Protein AF-A0A351HIF8-F1 (afdb_monomer)

Secondary structure (DSSP, 8-state):
--SSTTTTPPPP--HHHHHHHHHHHHHHS-TTSPPP-----SEETTEEPPHHHHHHHHHS-EEEEE--HHHHHHHHHHHHGGG-HHHHHHHHHHTHHHH-HHHHHHHHHHHHTT-HHHHHHHHHHHHHHHHHHHHTTS-GGGEEEEE--S--HHHHHHHHHHHHHHTT-

Radius of gyration: 17.81 Å; Cα contacts (8 Å, |Δi|>4): 131; chains: 1; bounding box: 44×32×45 Å

Structure (mmCIF, N/CA/C/O backbone):
data_AF-A0A351HIF8-F1
#
_entry.id   AF-A0A351HIF8-F1
#
loop_
_atom_site.group_PDB
_atom_site.id
_atom_site.type_symbol
_atom_site.label_atom_id
_atom_site.label_alt_id
_atom_site.label_comp_id
_atom_site.label_asym_id
_atom_site.label_entity_id
_atom_site.label_seq_id
_atom_site.pdbx_PDB_ins_code
_atom_site.Cartn_x
_atom_site.Cartn_y
_atom_site.Cartn_z
_atom_site.occupancy
_atom_site.B_iso_or_equiv
_atom_site.auth_seq_id
_atom_site.auth_comp_id
_atom_site.auth_asym_id
_atom_site.auth_atom_id
_atom_site.pdbx_PDB_model_num
ATOM 1 N N . GLY A 1 1 ? 1.553 6.826 2.288 1.00 71.62 1 GLY A N 1
ATOM 2 C CA . GLY A 1 1 ? 1.679 5.982 3.493 1.00 71.62 1 GLY A CA 1
ATOM 3 C C . GLY A 1 1 ? 0.336 5.534 4.059 1.00 71.62 1 GLY A C 1
ATOM 4 O O . GLY A 1 1 ? -0.568 6.352 4.217 1.00 71.62 1 GLY A O 1
ATOM 5 N N . SER A 1 2 ? 0.211 4.240 4.377 1.00 85.62 2 SER A N 1
ATOM 6 C CA . SER A 1 2 ? -0.982 3.638 4.998 1.00 85.62 2 SER A CA 1
ATOM 7 C C . SER A 1 2 ? -1.140 4.035 6.471 1.00 85.62 2 SER A C 1
ATOM 9 O O . SER A 1 2 ? -0.175 4.003 7.231 1.00 85.62 2 SER A O 1
ATOM 11 N N . ALA A 1 3 ? -2.370 4.339 6.902 1.00 90.69 3 ALA A N 1
ATOM 12 C CA . ALA A 1 3 ? -2.676 4.585 8.310 1.00 90.69 3 ALA A CA 1
ATOM 13 C C . ALA A 1 3 ? -2.580 3.324 9.182 1.00 90.69 3 ALA A C 1
ATOM 15 O O . ALA A 1 3 ? -2.398 3.456 10.382 1.00 90.69 3 ALA A O 1
ATOM 16 N N . PHE A 1 4 ? -2.667 2.123 8.608 1.00 93.25 4 PHE A N 1
ATOM 17 C CA . PHE A 1 4 ? -2.545 0.855 9.342 1.00 93.25 4 PHE A CA 1
ATOM 18 C C . PHE A 1 4 ? -1.140 0.245 9.234 1.0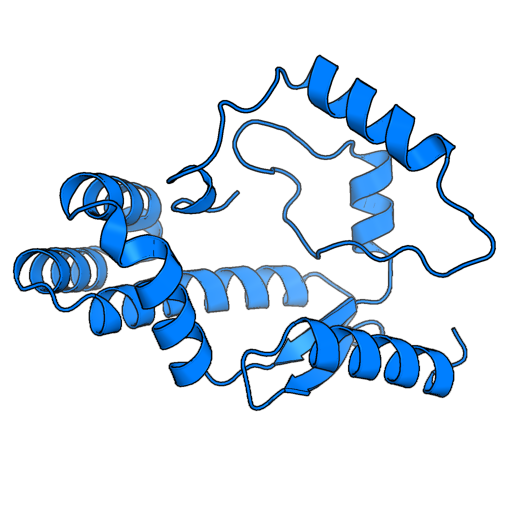0 93.25 4 PHE A C 1
ATOM 20 O O . PHE A 1 4 ? -0.766 -0.580 10.058 1.00 93.25 4 PHE A O 1
ATOM 27 N N . GLY A 1 5 ? -0.329 0.690 8.268 1.00 89.19 5 GLY A N 1
ATOM 28 C CA . GLY A 1 5 ? 0.910 0.010 7.866 1.00 89.19 5 GLY A CA 1
ATOM 29 C C . GLY A 1 5 ? 2.043 -0.017 8.897 1.00 89.19 5 GLY A C 1
ATOM 30 O O . GLY A 1 5 ? 3.022 -0.711 8.678 1.00 89.19 5 GLY A O 1
ATOM 31 N N . ALA A 1 6 ? 1.940 0.723 10.004 1.00 91.06 6 ALA A N 1
ATOM 32 C CA . ALA A 1 6 ? 2.923 0.667 11.092 1.00 91.06 6 ALA A CA 1
ATOM 33 C C . ALA A 1 6 ? 2.561 -0.354 12.185 1.00 91.06 6 ALA A C 1
ATOM 35 O O . ALA A 1 6 ? 3.371 -0.622 13.068 1.00 91.06 6 ALA A O 1
ATOM 36 N N . ILE A 1 7 ? 1.335 -0.885 12.176 1.00 92.56 7 ILE A N 1
ATOM 37 C CA . ILE A 1 7 ? 0.889 -1.842 13.187 1.00 92.56 7 ILE A CA 1
ATOM 38 C C . ILE A 1 7 ? 1.668 -3.148 13.004 1.00 92.56 7 ILE A C 1
ATOM 40 O O . ILE A 1 7 ? 1.727 -3.687 11.902 1.00 92.56 7 ILE A O 1
ATOM 44 N N . GLY A 1 8 ? 2.268 -3.642 14.089 1.00 90.31 8 GLY A N 1
ATOM 45 C CA . GLY A 1 8 ? 3.031 -4.892 14.080 1.00 90.31 8 GLY A CA 1
ATOM 46 C C . GLY A 1 8 ? 4.380 -4.823 13.366 1.00 90.31 8 GLY A C 1
ATOM 47 O O . GLY A 1 8 ? 5.011 -5.859 13.198 1.00 90.31 8 GLY A O 1
ATOM 48 N N . GLN A 1 9 ? 4.814 -3.633 12.947 1.00 91.44 9 GLN A N 1
ATOM 49 C CA . GLN A 1 9 ? 6.091 -3.433 12.269 1.00 91.44 9 GLN A CA 1
ATOM 50 C C . GLN A 1 9 ? 7.150 -2.893 13.227 1.00 91.44 9 GLN A C 1
ATOM 52 O O . GLN A 1 9 ? 6.848 -2.167 14.178 1.00 91.44 9 GLN A O 1
ATOM 57 N N . GLU A 1 10 ? 8.407 -3.203 12.925 1.00 92.88 10 GLU A N 1
ATOM 58 C CA . GLU A 1 10 ? 9.552 -2.605 13.604 1.00 92.88 10 GLU A CA 1
ATOM 59 C C . GLU A 1 10 ? 9.636 -1.089 13.345 1.00 92.88 10 GLU A C 1
ATOM 61 O O . GLU A 1 10 ? 9.138 -0.586 12.326 1.00 92.88 10 GLU A O 1
ATOM 66 N N . PRO A 1 11 ? 10.290 -0.322 14.238 1.00 91.81 11 PRO A N 1
ATOM 67 C CA . PRO A 1 11 ? 10.513 1.097 14.021 1.00 91.81 11 PRO A CA 1
ATOM 68 C C . PRO A 1 11 ? 11.219 1.355 12.689 1.00 91.81 11 PRO A C 1
ATOM 70 O O . PRO A 1 11 ? 12.303 0.840 12.420 1.00 91.81 11 PRO A O 1
ATOM 73 N N . GLN A 1 12 ? 10.627 2.220 11.865 1.00 92.94 12 GLN A N 1
ATOM 74 C CA . GLN A 1 12 ? 11.258 2.625 10.614 1.00 92.94 12 GLN A CA 1
ATOM 75 C C . GLN A 1 12 ? 12.603 3.332 10.888 1.00 92.94 12 GLN A C 1
ATOM 77 O O . GLN A 1 12 ? 12.687 4.129 11.837 1.00 92.94 12 GLN A O 1
ATOM 82 N N . PRO A 1 13 ? 13.631 3.119 10.045 1.00 94.94 13 PRO A N 1
ATOM 83 C CA . PRO A 1 13 ? 14.905 3.834 10.142 1.00 94.94 13 PRO A CA 1
ATOM 84 C C . PRO A 1 13 ? 14.724 5.343 9.904 1.00 94.94 13 PRO A C 1
ATOM 86 O O . PRO A 1 13 ? 13.619 5.806 9.611 1.00 94.94 13 PRO A O 1
ATOM 89 N N . THR A 1 14 ? 15.792 6.135 10.050 1.00 96.50 14 THR A N 1
ATOM 90 C CA . THR A 1 14 ? 15.764 7.535 9.588 1.00 96.50 14 THR A CA 1
ATOM 91 C C . THR A 1 14 ? 15.620 7.582 8.068 1.00 96.50 14 THR A C 1
ATOM 93 O O . THR A 1 14 ? 15.905 6.592 7.390 1.00 96.50 14 THR A O 1
ATOM 96 N N . ASN A 1 15 ? 15.193 8.725 7.529 1.00 95.81 15 ASN A N 1
ATOM 97 C CA . ASN A 1 15 ? 15.034 8.867 6.086 1.00 95.81 15 ASN A CA 1
ATOM 98 C C . ASN A 1 15 ? 16.377 8.680 5.358 1.00 95.81 15 ASN A C 1
ATOM 100 O O . ASN A 1 15 ? 16.440 7.960 4.371 1.00 95.81 15 ASN A O 1
ATOM 104 N N . GLU A 1 16 ? 17.471 9.224 5.899 1.00 96.62 16 GLU A N 1
ATOM 105 C CA . GLU A 1 16 ? 18.813 9.062 5.328 1.00 96.62 16 GLU A CA 1
ATOM 106 C C . GLU A 1 16 ? 19.257 7.596 5.334 1.00 96.62 16 GLU A C 1
ATOM 108 O O . GLU A 1 16 ? 19.799 7.099 4.350 1.00 96.62 16 GLU A O 1
ATOM 113 N N . GLN A 1 17 ? 19.007 6.868 6.428 1.00 97.56 17 GLN A N 1
ATOM 114 C CA . GLN A 1 17 ? 19.368 5.454 6.491 1.00 97.56 17 GLN A CA 1
ATOM 115 C C . GLN A 1 17 ? 18.483 4.599 5.577 1.00 97.56 17 GLN A C 1
ATOM 117 O O . GLN A 1 17 ? 18.967 3.632 4.991 1.00 97.56 17 GLN A O 1
ATOM 122 N N . PHE A 1 18 ? 17.206 4.955 5.425 1.00 96.19 18 PHE A N 1
ATOM 123 C CA . PHE A 1 18 ? 16.326 4.338 4.439 1.00 96.19 18 PHE A CA 1
ATOM 124 C C . PHE A 1 18 ? 16.870 4.516 3.016 1.00 96.19 18 PHE A C 1
ATOM 126 O O . PHE A 1 18 ? 16.979 3.531 2.291 1.00 96.19 18 PHE A O 1
ATOM 133 N N . GLU A 1 19 ? 17.269 5.733 2.638 1.00 96.19 19 GLU A N 1
ATOM 134 C CA . GLU A 1 19 ? 17.854 6.013 1.323 1.00 96.19 19 GLU A CA 1
ATOM 135 C C . GLU A 1 19 ? 19.175 5.264 1.106 1.00 96.19 19 GLU A C 1
ATOM 137 O O . GLU A 1 19 ? 19.380 4.699 0.032 1.00 96.19 19 GLU A O 1
ATOM 142 N N . ASN A 1 20 ? 20.032 5.178 2.130 1.00 96.75 20 ASN A N 1
ATOM 143 C CA . ASN A 1 20 ? 21.264 4.385 2.072 1.00 96.75 20 ASN A CA 1
ATOM 144 C C . ASN A 1 20 ? 20.975 2.899 1.821 1.00 96.75 20 ASN A C 1
ATOM 146 O O . ASN A 1 20 ? 21.599 2.289 0.951 1.00 96.75 20 ASN A O 1
ATOM 150 N N . ASN A 1 21 ? 20.023 2.320 2.559 1.00 96.12 21 ASN A N 1
ATOM 151 C CA . ASN A 1 21 ? 19.628 0.920 2.390 1.00 96.12 21 ASN A CA 1
ATOM 152 C C . ASN A 1 21 ? 19.051 0.683 0.990 1.00 96.12 21 ASN A C 1
ATOM 154 O O . ASN A 1 21 ? 19.462 -0.246 0.301 1.00 96.12 21 ASN A O 1
ATOM 158 N N . LEU A 1 22 ? 18.145 1.558 0.550 1.00 95.19 22 LEU A N 1
ATOM 159 C CA . LEU A 1 22 ? 17.525 1.489 -0.768 1.00 95.19 22 LEU A CA 1
ATOM 160 C C . LEU A 1 22 ? 18.569 1.573 -1.887 1.00 95.19 22 LEU A C 1
ATOM 162 O O . LEU A 1 22 ? 18.523 0.778 -2.820 1.00 95.19 22 LEU A O 1
ATOM 166 N N . ALA A 1 23 ? 19.524 2.500 -1.792 1.00 95.56 23 ALA A N 1
ATOM 167 C CA . ALA A 1 23 ? 20.607 2.628 -2.761 1.00 95.56 23 ALA A CA 1
ATOM 168 C C . ALA A 1 23 ? 21.506 1.382 -2.789 1.00 95.56 23 ALA A C 1
ATOM 170 O O . ALA A 1 23 ? 21.928 0.963 -3.868 1.00 95.56 23 ALA A O 1
ATOM 171 N N . GLY A 1 24 ? 21.767 0.784 -1.621 1.00 96.44 24 GLY A N 1
ATOM 172 C CA . GLY A 1 24 ? 22.493 -0.477 -1.490 1.00 96.44 24 GLY A CA 1
ATOM 173 C C . GLY A 1 24 ? 21.807 -1.609 -2.249 1.00 96.44 24 GLY A C 1
ATOM 174 O O . GLY A 1 24 ? 22.403 -2.170 -3.165 1.00 96.44 24 GLY A O 1
ATOM 175 N N . GLU A 1 25 ? 20.539 -1.882 -1.939 1.00 95.44 25 GLU A N 1
ATOM 176 C CA . GLU A 1 25 ? 19.750 -2.914 -2.628 1.00 95.44 25 GLU A CA 1
ATOM 177 C C . GLU A 1 25 ? 19.665 -2.639 -4.137 1.00 95.44 25 GLU A C 1
ATOM 179 O O . GLU A 1 25 ? 19.949 -3.509 -4.960 1.00 95.44 25 GLU A O 1
ATOM 184 N N . TRP A 1 26 ? 19.375 -1.391 -4.521 1.00 94.38 26 TRP A N 1
ATOM 185 C CA . TRP A 1 26 ? 19.240 -0.989 -5.923 1.00 94.38 26 TRP A CA 1
ATOM 186 C C . TRP A 1 26 ? 20.520 -1.192 -6.740 1.00 94.38 26 TRP A C 1
ATOM 188 O O . TRP A 1 26 ? 20.474 -1.524 -7.931 1.00 94.38 26 TRP A O 1
ATOM 198 N N . HIS A 1 27 ? 21.684 -0.985 -6.122 1.00 94.75 27 HIS A N 1
ATOM 199 C CA . HIS A 1 27 ? 22.968 -1.171 -6.784 1.00 94.75 27 HIS A CA 1
ATOM 200 C C . HIS A 1 27 ? 23.151 -2.619 -7.256 1.00 94.75 27 HIS A C 1
ATOM 202 O O . HIS A 1 27 ? 23.568 -2.829 -8.401 1.00 94.75 27 HIS A O 1
ATOM 208 N N . PHE A 1 28 ? 22.774 -3.583 -6.412 1.00 95.44 28 PHE A N 1
ATOM 209 C CA . PHE A 1 28 ? 22.976 -5.016 -6.634 1.00 95.44 28 PHE A CA 1
ATOM 210 C C . PHE A 1 28 ? 21.884 -5.700 -7.463 1.00 95.44 28 PHE A C 1
ATOM 212 O O . PHE A 1 28 ? 22.074 -6.847 -7.863 1.00 95.44 28 PHE A O 1
ATOM 219 N N . LEU A 1 29 ? 20.781 -5.015 -7.779 1.00 95.50 29 LEU A N 1
ATOM 220 C CA . LEU A 1 29 ? 19.771 -5.551 -8.692 1.00 95.50 29 LEU A CA 1
ATOM 221 C C . LEU A 1 29 ? 20.368 -5.849 -10.076 1.00 95.50 29 LEU A C 1
ATOM 223 O O . LEU A 1 29 ? 21.071 -5.011 -10.666 1.00 95.50 29 LEU A O 1
ATOM 227 N N . ASP A 1 30 ? 20.027 -7.024 -10.610 1.00 95.19 30 ASP A N 1
ATOM 228 C CA . ASP A 1 30 ? 20.318 -7.408 -11.989 1.00 95.19 30 ASP A CA 1
ATOM 229 C C . ASP A 1 30 ? 19.414 -6.628 -12.947 1.00 95.19 30 ASP A C 1
ATOM 231 O O . ASP A 1 30 ? 18.215 -6.872 -13.065 1.00 95.19 30 ASP A O 1
ATOM 235 N N . LYS A 1 31 ? 20.021 -5.678 -13.657 1.00 91.81 31 LYS A N 1
ATOM 236 C CA . LYS A 1 31 ? 19.334 -4.766 -14.579 1.00 91.81 31 LYS A CA 1
ATOM 237 C C . LYS A 1 31 ? 19.047 -5.413 -15.939 1.00 91.81 31 LYS A C 1
ATOM 239 O O . LYS A 1 31 ? 18.489 -4.750 -16.807 1.00 91.81 31 LYS A O 1
ATOM 244 N N . SER A 1 32 ? 19.453 -6.671 -16.141 1.00 91.88 32 SER A N 1
ATOM 245 C CA . SER A 1 32 ? 19.069 -7.472 -17.307 1.00 91.88 32 SER A CA 1
ATOM 246 C C . SER A 1 32 ? 17.686 -8.112 -17.160 1.00 91.88 32 SER A C 1
ATOM 248 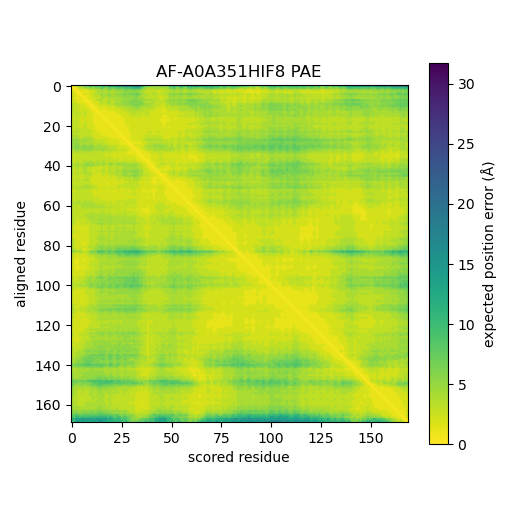O O . SER A 1 32 ? 17.135 -8.588 -18.150 1.00 91.88 32 SER A O 1
ATOM 250 N N . GLN A 1 33 ? 17.125 -8.110 -15.946 1.00 91.31 33 GLN A N 1
ATOM 251 C CA . GLN A 1 33 ? 15.803 -8.641 -15.638 1.00 91.31 33 GLN A CA 1
ATOM 252 C C . GLN A 1 33 ? 14.818 -7.509 -15.308 1.00 91.31 33 GLN A C 1
ATOM 254 O O . GLN A 1 33 ? 15.231 -6.439 -14.844 1.00 91.31 33 GLN A O 1
ATOM 259 N N . PRO A 1 34 ? 13.506 -7.731 -15.494 1.00 92.56 34 PRO A N 1
ATOM 260 C CA . PRO A 1 34 ? 12.484 -6.813 -15.011 1.00 92.56 34 PRO A CA 1
ATOM 261 C C . PRO A 1 34 ? 12.588 -6.599 -13.494 1.00 92.56 34 PRO A C 1
ATOM 263 O O . PRO A 1 34 ? 12.552 -7.550 -12.712 1.00 92.56 34 PRO A O 1
ATOM 266 N N . ILE A 1 35 ? 12.674 -5.335 -13.074 1.00 94.31 35 ILE A N 1
ATOM 267 C CA . ILE A 1 35 ? 12.639 -4.944 -11.661 1.00 94.31 35 ILE A CA 1
ATOM 268 C C . ILE A 1 35 ? 11.194 -4.616 -11.290 1.00 94.31 35 ILE A C 1
ATOM 270 O O . ILE A 1 35 ? 10.588 -3.705 -11.856 1.00 94.31 35 ILE A O 1
ATOM 274 N N . TRP A 1 36 ? 10.655 -5.353 -10.324 1.00 94.12 36 TRP A N 1
ATOM 275 C CA . TRP A 1 36 ? 9.300 -5.162 -9.819 1.00 94.12 36 TRP A CA 1
ATOM 276 C C . TRP A 1 36 ? 9.293 -4.202 -8.637 1.00 94.12 36 TRP A C 1
ATOM 278 O O . TRP A 1 36 ? 10.105 -4.324 -7.722 1.00 94.12 36 TRP A O 1
ATOM 288 N N . LEU A 1 37 ? 8.351 -3.264 -8.650 1.00 94.44 37 LEU A N 1
ATOM 289 C CA . LEU A 1 37 ? 8.112 -2.327 -7.560 1.00 94.44 37 LEU A CA 1
ATOM 290 C C . LEU A 1 37 ? 6.617 -2.273 -7.272 1.00 94.44 37 LEU A C 1
ATOM 292 O O . LEU A 1 37 ? 5.801 -2.285 -8.196 1.00 94.44 37 LEU A O 1
ATOM 296 N N . GLU A 1 38 ? 6.265 -2.184 -5.995 1.00 92.88 38 GLU A N 1
ATOM 297 C CA . GLU A 1 38 ? 4.898 -1.865 -5.600 1.00 92.88 38 GLU A CA 1
ATOM 298 C C . GLU A 1 38 ? 4.575 -0.418 -5.993 1.00 92.88 38 GLU A C 1
ATOM 300 O O . GLU A 1 38 ? 5.419 0.475 -5.870 1.00 92.88 38 GLU A O 1
ATOM 305 N N . ASP A 1 39 ? 3.354 -0.175 -6.479 1.00 91.62 39 ASP A N 1
ATOM 306 C CA . ASP A 1 39 ? 2.903 1.164 -6.872 1.00 91.62 39 ASP A CA 1
ATOM 307 C C . ASP A 1 39 ? 2.545 2.031 -5.655 1.00 91.62 39 ASP A C 1
ATOM 309 O O . ASP A 1 39 ? 1.405 2.463 -5.469 1.00 91.62 39 ASP A O 1
ATOM 313 N N . GLU A 1 40 ? 3.537 2.260 -4.804 1.00 90.62 40 GLU A N 1
ATOM 314 C CA . GLU A 1 40 ? 3.391 3.019 -3.577 1.00 90.62 40 GLU A CA 1
ATOM 315 C C . GLU A 1 40 ? 3.386 4.531 -3.849 1.00 90.62 40 GLU A C 1
ATOM 317 O O . GLU A 1 40 ? 3.866 5.050 -4.865 1.00 90.62 40 GLU A O 1
ATOM 322 N N . SER A 1 41 ? 2.809 5.277 -2.911 1.00 88.44 41 SER A N 1
ATOM 323 C CA . SER A 1 41 ? 2.917 6.730 -2.900 1.00 88.44 41 SER A CA 1
ATOM 324 C C . SER A 1 41 ? 4.364 7.185 -2.667 1.00 88.44 41 SER A C 1
ATOM 326 O O . SER A 1 41 ? 5.216 6.415 -2.238 1.00 88.44 41 SER A O 1
ATOM 328 N N . ILE A 1 42 ? 4.644 8.475 -2.881 1.00 91.25 42 ILE A N 1
ATOM 329 C CA . ILE A 1 42 ? 5.980 9.050 -2.632 1.00 91.25 42 ILE A CA 1
ATOM 330 C C . ILE A 1 42 ? 6.450 8.878 -1.173 1.00 91.25 42 ILE A C 1
ATOM 332 O O . ILE A 1 42 ? 7.634 9.027 -0.892 1.00 91.25 42 ILE A O 1
ATOM 336 N N . THR A 1 43 ? 5.549 8.551 -0.237 1.00 90.94 43 THR A N 1
ATOM 337 C CA . THR A 1 43 ? 5.881 8.316 1.173 1.00 90.94 43 THR A CA 1
ATOM 338 C C . THR A 1 43 ? 5.472 6.929 1.668 1.00 90.94 43 THR A C 1
ATOM 340 O O . THR A 1 43 ? 4.300 6.545 1.631 1.00 90.94 43 THR A O 1
ATOM 343 N N . MET A 1 44 ? 6.425 6.227 2.278 1.00 87.19 44 MET A N 1
ATOM 344 C CA . MET A 1 44 ? 6.240 4.964 2.993 1.00 87.19 44 MET A CA 1
ATOM 345 C C . MET A 1 44 ? 6.365 5.185 4.500 1.00 87.19 44 MET A C 1
ATOM 347 O O . MET A 1 44 ? 7.453 5.160 5.078 1.00 87.19 44 MET A O 1
ATOM 351 N N . GLY A 1 45 ? 5.232 5.422 5.161 1.00 88.62 45 GLY A N 1
ATOM 352 C CA . GLY A 1 45 ? 5.227 5.846 6.561 1.00 88.62 45 GLY A CA 1
ATOM 353 C C . GLY A 1 45 ? 5.882 7.220 6.696 1.00 88.62 45 GLY A C 1
ATOM 354 O O . GLY A 1 45 ? 5.376 8.186 6.124 1.00 88.62 45 GLY A O 1
ATOM 355 N N . LYS A 1 46 ? 6.992 7.304 7.437 1.00 89.88 46 LYS A N 1
ATOM 356 C CA . LYS A 1 46 ? 7.761 8.550 7.612 1.00 89.88 46 LYS A CA 1
ATOM 357 C C . LYS A 1 46 ? 8.885 8.743 6.586 1.00 89.88 46 LYS A C 1
ATOM 359 O O . LYS A 1 46 ? 9.459 9.825 6.544 1.00 89.88 46 LYS A O 1
ATOM 364 N N . ASN A 1 47 ? 9.198 7.715 5.797 1.00 93.94 47 ASN A N 1
ATOM 365 C CA . ASN A 1 47 ? 10.283 7.750 4.819 1.00 93.94 47 ASN A CA 1
ATOM 366 C C . ASN A 1 47 ? 9.749 8.133 3.435 1.00 93.94 47 ASN A C 1
ATOM 368 O O . ASN A 1 47 ? 8.648 7.728 3.053 1.00 93.94 47 ASN A O 1
ATOM 372 N N . GLY A 1 48 ? 10.523 8.918 2.692 1.00 93.88 48 GLY A N 1
ATOM 373 C CA . GLY A 1 48 ? 10.227 9.309 1.317 1.00 93.88 48 GLY A CA 1
ATOM 374 C C . GLY A 1 48 ? 10.977 8.441 0.314 1.00 93.88 48 GLY A C 1
ATOM 375 O O . GLY A 1 48 ? 12.134 8.094 0.530 1.00 93.88 48 GLY A O 1
ATOM 376 N N . ILE A 1 49 ? 10.330 8.100 -0.797 1.00 94.75 49 ILE A N 1
ATOM 377 C CA . ILE A 1 49 ? 11.012 7.521 -1.956 1.00 94.75 49 ILE A CA 1
ATOM 378 C C . ILE A 1 49 ? 11.768 8.658 -2.664 1.00 94.75 49 ILE A C 1
ATOM 380 O O . ILE A 1 49 ? 11.141 9.683 -2.943 1.00 94.75 49 ILE A O 1
ATOM 384 N N . PRO A 1 50 ? 13.067 8.504 -2.994 1.00 95.12 50 PRO A N 1
ATOM 385 C CA . PRO A 1 50 ? 13.813 9.522 -3.728 1.00 95.12 50 PRO A CA 1
ATOM 386 C C . PRO A 1 50 ? 13.110 9.933 -5.024 1.00 95.12 50 PRO A C 1
ATOM 388 O O . PRO A 1 50 ? 12.676 9.070 -5.791 1.00 95.12 50 PRO A O 1
ATOM 391 N N . ASP A 1 51 ? 13.055 11.236 -5.311 1.00 94.75 51 ASP A N 1
ATOM 392 C CA . ASP A 1 51 ? 12.320 11.783 -6.464 1.00 94.75 51 ASP A CA 1
ATOM 393 C C . ASP A 1 51 ? 12.727 11.140 -7.796 1.00 94.75 51 ASP A C 1
ATOM 395 O O . ASP A 1 51 ? 11.890 10.907 -8.668 1.00 94.75 51 ASP A O 1
ATOM 399 N N . THR A 1 52 ? 14.012 10.826 -7.967 1.00 94.62 52 THR A N 1
ATOM 400 C CA . THR A 1 52 ? 14.534 10.169 -9.173 1.00 94.62 52 THR A CA 1
ATOM 401 C C . THR A 1 52 ? 13.911 8.791 -9.382 1.00 94.62 52 THR A C 1
ATOM 403 O O . THR A 1 52 ? 13.448 8.491 -10.484 1.00 94.62 52 THR A O 1
ATOM 406 N N . LEU A 1 53 ? 13.842 7.979 -8.325 1.00 94.62 53 LEU A N 1
ATOM 407 C CA . LEU A 1 53 ? 13.203 6.668 -8.362 1.00 94.62 53 LEU A CA 1
ATOM 408 C C . LEU A 1 53 ? 11.686 6.802 -8.491 1.00 94.62 53 LEU A C 1
ATOM 410 O O . LEU A 1 53 ? 11.084 6.129 -9.323 1.00 94.62 53 LEU A O 1
ATOM 414 N N . PHE A 1 54 ? 11.067 7.704 -7.728 1.00 94.81 54 PHE A N 1
ATOM 415 C CA . PHE A 1 54 ? 9.622 7.900 -7.775 1.00 94.81 54 PHE A CA 1
ATOM 416 C C . PHE A 1 54 ? 9.154 8.321 -9.176 1.00 94.81 54 PHE A C 1
ATOM 418 O O . PHE A 1 54 ? 8.193 7.765 -9.704 1.00 94.81 54 PHE A O 1
ATOM 425 N N . ASN A 1 55 ? 9.867 9.231 -9.841 1.00 94.19 55 ASN A N 1
ATOM 426 C CA . ASN A 1 55 ? 9.558 9.620 -11.217 1.00 94.19 55 ASN A CA 1
ATOM 427 C C . ASN A 1 55 ? 9.697 8.446 -12.201 1.00 94.19 55 ASN A C 1
ATOM 429 O O . ASN A 1 55 ? 8.844 8.285 -13.077 1.00 94.19 55 ASN A O 1
ATOM 433 N N . ALA A 1 56 ? 10.714 7.593 -12.031 1.00 93.81 56 ALA A N 1
ATOM 434 C CA . ALA A 1 56 ? 10.866 6.374 -12.825 1.00 93.81 56 ALA A CA 1
ATOM 435 C C . ALA A 1 56 ? 9.703 5.394 -12.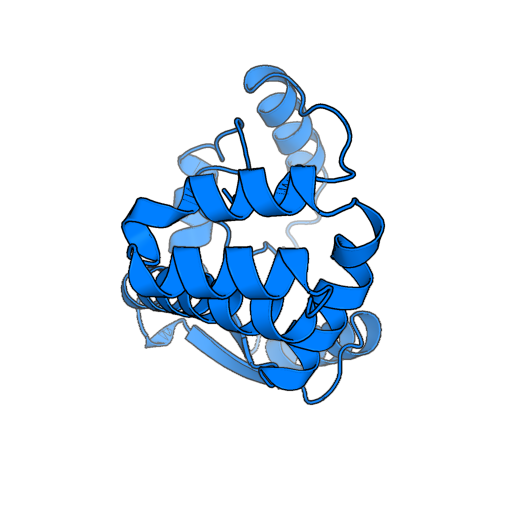587 1.00 93.81 56 ALA A C 1
ATOM 437 O O . ALA A 1 56 ? 9.112 4.908 -13.551 1.00 93.81 56 ALA A O 1
ATOM 438 N N . MET A 1 57 ? 9.300 5.184 -11.328 1.00 94.12 57 MET A N 1
ATOM 439 C CA . MET A 1 57 ? 8.117 4.390 -10.976 1.00 94.12 57 MET A CA 1
ATOM 440 C C . MET A 1 57 ? 6.866 4.935 -11.671 1.00 94.12 57 MET A C 1
ATOM 442 O O . MET A 1 57 ? 6.112 4.174 -12.275 1.00 94.12 57 MET A O 1
ATOM 446 N N . ARG A 1 58 ? 6.643 6.258 -11.640 1.00 92.44 58 ARG A N 1
ATOM 447 C CA . ARG A 1 58 ? 5.468 6.900 -12.257 1.00 92.44 58 ARG A CA 1
ATOM 448 C C . ARG A 1 58 ? 5.411 6.750 -13.776 1.00 92.44 58 ARG A C 1
ATOM 450 O O . ARG A 1 58 ? 4.303 6.660 -14.307 1.00 92.44 58 ARG A O 1
ATOM 457 N N . ALA A 1 59 ? 6.559 6.713 -14.447 1.00 92.50 59 ALA A N 1
ATOM 458 C CA . ALA A 1 59 ? 6.653 6.510 -15.891 1.00 92.50 59 ALA A CA 1
ATOM 459 C C . ALA A 1 59 ? 6.572 5.030 -16.310 1.00 92.50 59 ALA A C 1
ATOM 461 O O . ALA A 1 59 ? 6.220 4.742 -17.455 1.00 92.50 59 ALA A O 1
ATOM 462 N N . ALA A 1 60 ? 6.886 4.099 -15.405 1.00 93.69 60 ALA A N 1
ATOM 463 C CA . ALA A 1 60 ? 6.877 2.671 -15.689 1.00 93.69 60 ALA A CA 1
ATOM 464 C C . ALA A 1 60 ? 5.453 2.122 -15.943 1.00 93.69 60 ALA A C 1
ATOM 466 O O . ALA A 1 60 ? 4.467 2.662 -15.417 1.00 93.69 60 ALA A O 1
ATOM 467 N N . PRO A 1 61 ? 5.325 1.035 -16.733 1.00 94.00 61 PRO A N 1
ATOM 468 C CA . PRO A 1 61 ? 4.087 0.269 -16.832 1.00 94.00 61 PRO A CA 1
ATOM 469 C C . PRO A 1 61 ? 3.622 -0.230 -15.463 1.00 94.00 61 PRO A C 1
ATOM 471 O O . PRO A 1 61 ? 4.436 -0.574 -14.610 1.00 94.00 61 PRO A O 1
ATOM 474 N N . VAL A 1 62 ? 2.307 -0.298 -15.266 1.00 95.19 62 VAL A N 1
ATOM 475 C CA . VAL A 1 62 ? 1.703 -0.791 -14.024 1.00 95.19 62 VAL A CA 1
ATOM 476 C C . VAL A 1 62 ? 0.829 -1.987 -14.325 1.00 95.19 62 VAL A C 1
ATOM 478 O O . VAL A 1 62 ? -0.023 -1.939 -15.214 1.00 95.19 62 VAL A O 1
ATOM 481 N N . ILE A 1 63 ? 1.001 -3.037 -13.529 1.00 95.44 63 ILE A N 1
ATOM 482 C CA . ILE A 1 63 ? 0.080 -4.163 -13.495 1.00 95.44 63 ILE A CA 1
ATOM 483 C C . ILE A 1 63 ? -0.786 -4.022 -12.251 1.00 95.44 63 ILE A C 1
ATOM 485 O O . ILE A 1 63 ? -0.322 -4.147 -11.122 1.00 95.44 63 ILE A O 1
ATOM 489 N N . ARG A 1 64 ? -2.061 -3.724 -12.471 1.00 94.88 64 ARG A N 1
ATOM 490 C CA . ARG A 1 64 ? -3.099 -3.699 -11.454 1.00 94.88 64 ARG A CA 1
ATOM 491 C C . ARG A 1 64 ? -3.569 -5.126 -11.196 1.00 94.88 64 ARG A C 1
ATOM 493 O O . ARG A 1 64 ? -4.067 -5.796 -12.100 1.00 94.88 64 ARG A O 1
ATOM 500 N N . VAL A 1 65 ? -3.441 -5.564 -9.951 1.00 94.81 65 VAL A N 1
ATOM 501 C CA . VAL A 1 65 ? -3.947 -6.861 -9.500 1.00 94.81 65 VAL A CA 1
ATOM 502 C C . VAL A 1 65 ? -5.322 -6.650 -8.876 1.00 94.81 65 VAL A C 1
ATOM 504 O O . VAL A 1 65 ? -5.458 -6.046 -7.813 1.00 94.81 65 VAL A O 1
ATOM 507 N N . ASP A 1 66 ? -6.356 -7.115 -9.565 1.00 94.38 66 ASP A N 1
ATOM 508 C CA . ASP A 1 66 ? -7.744 -7.010 -9.136 1.00 94.38 66 ASP A CA 1
ATOM 509 C C . ASP A 1 66 ? -8.138 -8.252 -8.327 1.00 94.38 66 ASP A C 1
ATOM 511 O O . ASP A 1 66 ? -8.390 -9.320 -8.887 1.00 94.38 66 ASP A O 1
ATOM 515 N N . ILE A 1 67 ? -8.197 -8.091 -7.001 1.00 94.94 67 ILE A N 1
ATOM 516 C CA . ILE A 1 67 ? -8.634 -9.126 -6.052 1.00 94.94 67 ILE A CA 1
ATOM 517 C C . ILE A 1 67 ? -10.029 -8.769 -5.511 1.00 94.94 67 ILE A C 1
ATOM 519 O O . ILE A 1 67 ? -10.243 -7.618 -5.093 1.00 94.94 67 ILE A O 1
ATOM 523 N N . PRO A 1 68 ? -10.982 -9.726 -5.457 1.00 95.69 68 PRO A N 1
ATOM 524 C CA . PRO A 1 68 ? -12.311 -9.496 -4.904 1.00 95.69 68 PRO A CA 1
ATOM 525 C C . PRO A 1 68 ? -12.274 -8.854 -3.515 1.00 95.69 68 PRO A C 1
ATOM 527 O O . PRO A 1 68 ? -11.480 -9.230 -2.651 1.00 95.69 68 PRO A O 1
ATOM 530 N N . ARG A 1 69 ? -13.176 -7.893 -3.281 1.00 95.31 69 ARG A N 1
ATOM 531 C CA . ARG A 1 69 ? -13.246 -7.133 -2.021 1.00 95.31 69 ARG A CA 1
ATOM 532 C C . ARG A 1 69 ? -13.359 -8.042 -0.795 1.00 95.31 69 ARG A C 1
ATOM 534 O O . ARG A 1 69 ? -12.666 -7.802 0.184 1.00 95.31 69 ARG A O 1
ATOM 541 N N . GLU A 1 70 ? -14.161 -9.099 -0.882 1.00 95.94 70 GLU A N 1
ATOM 542 C CA . GLU A 1 70 ? -14.357 -10.077 0.199 1.00 95.94 70 GLU A CA 1
ATOM 543 C C . GLU A 1 70 ? -13.068 -10.820 0.569 1.00 95.94 70 GLU A C 1
ATOM 545 O O . GLU A 1 70 ? -12.786 -11.061 1.739 1.00 95.94 70 GLU A O 1
ATOM 550 N N . VAL A 1 71 ? -12.250 -11.166 -0.427 1.00 96.12 71 VAL A N 1
ATOM 551 C CA . VAL A 1 71 ? -10.967 -11.848 -0.206 1.00 96.12 71 VAL A CA 1
ATOM 552 C C . VAL A 1 71 ? -9.993 -10.902 0.492 1.00 96.12 71 VAL A C 1
ATOM 554 O O . VAL A 1 71 ? -9.369 -11.278 1.483 1.00 96.12 71 VAL A O 1
ATOM 557 N N . ARG A 1 72 ? -9.929 -9.644 0.038 1.00 96.12 72 ARG A N 1
ATOM 558 C CA . ARG A 1 72 ? -9.099 -8.608 0.668 1.00 96.12 72 ARG A CA 1
ATOM 559 C C . ARG A 1 72 ? -9.539 -8.313 2.102 1.00 96.12 72 ARG A C 1
ATOM 561 O O . ARG A 1 72 ? -8.689 -8.214 2.978 1.00 96.12 72 ARG A O 1
ATOM 568 N N . ALA A 1 73 ? -10.844 -8.210 2.358 1.00 96.75 73 ALA A N 1
ATOM 569 C CA . ALA A 1 73 ? -11.374 -7.979 3.701 1.00 96.75 73 ALA A CA 1
ATOM 570 C C . ALA A 1 73 ? -10.980 -9.113 4.659 1.00 96.75 73 ALA A C 1
ATOM 572 O O . ALA A 1 73 ? -10.455 -8.845 5.737 1.00 96.75 73 ALA A O 1
ATOM 573 N N . LYS A 1 74 ? -11.131 -10.375 4.236 1.00 96.38 74 LYS A N 1
ATOM 574 C CA . LYS A 1 74 ? -10.716 -11.544 5.029 1.00 96.38 74 LYS A CA 1
ATOM 575 C C . LYS A 1 74 ? -9.225 -11.541 5.353 1.00 96.38 74 LYS A C 1
ATOM 577 O O . LYS A 1 74 ? -8.869 -11.765 6.507 1.00 96.38 74 LYS A O 1
ATOM 582 N N . ARG A 1 75 ? -8.372 -11.239 4.369 1.00 95.69 75 ARG A N 1
ATOM 583 C CA . ARG A 1 75 ? -6.924 -11.092 4.579 1.00 95.69 75 ARG A CA 1
ATOM 584 C C . ARG A 1 75 ? -6.620 -10.004 5.611 1.00 95.69 75 ARG A C 1
ATOM 586 O O . ARG A 1 75 ? -5.879 -10.248 6.554 1.00 95.69 75 ARG A O 1
ATOM 593 N N . LEU A 1 76 ? -7.241 -8.829 5.483 1.00 95.81 76 LEU A N 1
ATOM 594 C CA . LEU A 1 76 ? -7.042 -7.723 6.426 1.00 95.81 76 LEU A CA 1
ATOM 595 C C . LEU A 1 76 ? -7.485 -8.080 7.848 1.00 95.81 76 LEU A C 1
ATOM 597 O O . LEU A 1 76 ? -6.822 -7.690 8.803 1.00 95.81 76 LEU A O 1
ATOM 601 N N . VAL A 1 77 ? -8.578 -8.829 8.010 1.00 96.44 77 VAL A N 1
ATOM 602 C CA . VAL A 1 77 ? -9.000 -9.316 9.331 1.00 96.44 77 VAL A CA 1
ATOM 60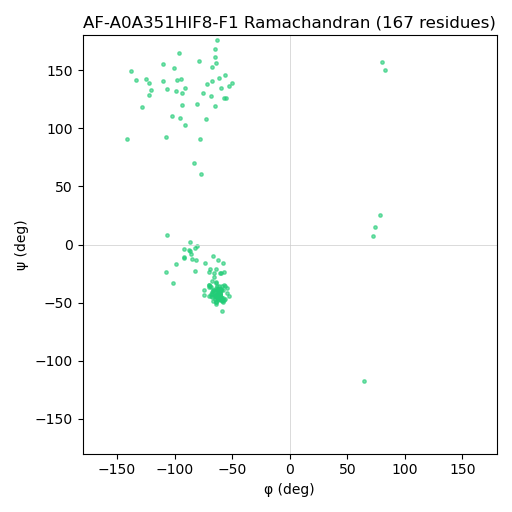3 C C . VAL A 1 77 ? -7.948 -10.256 9.919 1.00 96.44 77 VAL A C 1
ATOM 605 O O . VAL A 1 77 ? -7.577 -10.089 11.077 1.00 96.44 77 VAL A O 1
ATOM 608 N N . GLN A 1 78 ? -7.436 -11.207 9.134 1.00 95.25 78 GLN A N 1
ATOM 609 C CA . GLN A 1 78 ? -6.383 -12.128 9.582 1.00 95.25 78 GLN A CA 1
ATOM 610 C C . GLN A 1 78 ? -5.102 -11.393 9.987 1.00 95.25 78 GLN A C 1
ATOM 612 O O . GLN A 1 78 ? -4.478 -11.754 10.981 1.00 95.25 78 GLN A O 1
ATOM 617 N N . GLU A 1 79 ? -4.736 -10.357 9.236 1.00 94.31 79 GLU A N 1
ATOM 618 C CA . GLU A 1 79 ? -3.528 -9.574 9.469 1.00 94.31 79 GLU A CA 1
ATOM 619 C C . GLU A 1 79 ? -3.664 -8.646 10.681 1.00 94.31 79 GLU A C 1
ATOM 621 O O . GLU A 1 79 ? -2.752 -8.575 11.498 1.00 94.31 79 GLU A O 1
ATOM 626 N N . TYR A 1 80 ? -4.799 -7.955 10.832 1.00 95.56 80 TYR A N 1
ATOM 627 C CA . TYR A 1 80 ? -4.906 -6.835 11.769 1.00 95.56 80 TYR A CA 1
ATOM 628 C C . TYR A 1 80 ? -5.731 -7.098 13.033 1.00 95.56 80 TYR A C 1
ATOM 630 O O . TYR A 1 80 ? -5.518 -6.414 14.037 1.00 95.56 80 TYR A O 1
ATOM 638 N N . ALA A 1 81 ? -6.660 -8.061 13.037 1.00 94.50 81 ALA A N 1
ATOM 639 C CA . ALA A 1 81 ? -7.575 -8.249 14.172 1.00 94.50 81 ALA A CA 1
ATOM 640 C C . ALA A 1 81 ? -6.858 -8.646 15.477 1.00 94.50 81 ALA A C 1
ATOM 642 O O . ALA A 1 81 ? -7.384 -8.419 16.567 1.00 94.50 81 ALA A O 1
ATOM 643 N N . CYS A 1 82 ? -5.642 -9.193 15.389 1.00 94.38 82 CYS A N 1
ATOM 644 C CA . CYS A 1 82 ? -4.840 -9.597 16.544 1.00 94.38 82 CYS A CA 1
ATOM 645 C C . CYS A 1 82 ? -4.223 -8.424 17.329 1.00 94.38 82 CYS A C 1
ATOM 647 O O . CYS A 1 82 ? -3.827 -8.613 18.477 1.00 94.38 82 CYS A O 1
ATOM 649 N N . PHE A 1 83 ? -4.166 -7.213 16.760 1.00 92.44 83 PHE A N 1
ATOM 650 C CA . PHE A 1 83 ? -3.509 -6.054 17.386 1.00 92.44 83 PHE A CA 1
ATOM 651 C C . PHE A 1 83 ? -4.406 -5.255 18.343 1.00 92.44 83 PHE A C 1
ATOM 653 O O . PHE A 1 83 ? -3.969 -4.265 18.927 1.00 92.44 83 PHE A O 1
ATOM 660 N N . GLY A 1 84 ? -5.648 -5.695 18.541 1.00 89.69 84 GLY A N 1
ATOM 661 C CA . GLY A 1 84 ? -6.567 -5.105 19.506 1.00 89.69 84 GLY A CA 1
ATOM 662 C C . GLY A 1 84 ? -7.254 -3.821 19.031 1.00 89.69 84 GLY A C 1
ATOM 663 O O . GLY A 1 84 ? -6.797 -3.086 18.154 1.00 89.69 84 GLY A O 1
ATOM 664 N N . THR A 1 85 ? -8.400 -3.550 19.649 1.00 93.38 85 THR A N 1
ATOM 665 C CA . THR A 1 85 ? -9.346 -2.487 19.285 1.00 93.38 85 THR A CA 1
ATOM 666 C C . THR A 1 85 ? -8.724 -1.087 19.335 1.00 93.38 85 THR A C 1
ATOM 668 O O . THR A 1 85 ? -9.001 -0.264 18.469 1.00 93.38 85 THR A O 1
ATOM 671 N N . GLU A 1 86 ? -7.858 -0.794 20.308 1.00 94.00 86 GLU A N 1
ATOM 672 C CA . GLU A 1 86 ? -7.307 0.558 20.497 1.00 94.00 86 GLU A CA 1
ATOM 673 C C . GLU A 1 86 ? -6.380 0.997 19.352 1.00 94.00 86 GLU A C 1
ATOM 675 O O . GLU A 1 86 ? -6.522 2.103 18.823 1.00 94.00 86 GLU A O 1
ATOM 680 N N . LEU A 1 87 ? -5.466 0.122 18.914 1.00 94.69 87 LEU A N 1
ATOM 681 C CA . LEU A 1 87 ? -4.540 0.423 17.813 1.00 94.69 87 LEU A CA 1
ATOM 682 C C . LEU A 1 87 ? -5.279 0.603 16.481 1.00 94.69 87 LEU A C 1
ATOM 684 O O . LEU A 1 87 ? -4.961 1.500 15.688 1.00 94.69 87 LEU A O 1
ATOM 688 N N . LEU A 1 88 ? -6.298 -0.225 16.249 1.00 96.44 88 LEU A N 1
ATOM 689 C CA . LEU A 1 88 ? -7.145 -0.129 15.065 1.00 96.44 88 LEU A CA 1
ATOM 690 C C . LEU A 1 88 ? -7.992 1.149 15.090 1.00 96.44 88 LEU A C 1
ATOM 692 O O . LEU A 1 88 ? -8.057 1.845 14.076 1.00 96.44 88 LEU A O 1
ATOM 696 N N . ALA A 1 89 ? -8.547 1.526 16.246 1.00 96.56 89 ALA A N 1
ATOM 697 C CA . ALA A 1 89 ? -9.310 2.762 16.412 1.00 96.56 89 ALA A CA 1
ATOM 698 C C . ALA A 1 89 ? -8.447 3.994 16.103 1.00 96.56 89 ALA A C 1
ATOM 700 O O . ALA A 1 89 ? -8.860 4.866 15.335 1.00 96.56 89 ALA A O 1
ATOM 701 N N . GLY A 1 90 ? -7.212 4.037 16.615 1.00 96.44 90 GLY A N 1
ATOM 702 C CA . GLY A 1 90 ? -6.266 5.111 16.299 1.00 96.44 90 GLY A CA 1
ATOM 703 C C . GLY A 1 90 ? -5.971 5.224 14.798 1.00 96.44 90 GLY A C 1
ATOM 704 O O . GLY A 1 90 ? -5.838 6.324 14.259 1.00 96.44 90 GLY A O 1
ATOM 705 N N . SER A 1 91 ? -5.930 4.097 14.087 1.00 95.94 91 SER A N 1
ATOM 706 C CA . SER A 1 91 ? -5.712 4.074 12.636 1.00 95.94 91 SER A CA 1
ATOM 707 C C . SER A 1 91 ? -6.940 4.527 11.843 1.00 95.94 91 SER A C 1
ATOM 709 O O . SER A 1 91 ? -6.782 5.307 10.904 1.00 95.94 91 SER A O 1
ATOM 711 N N . VAL A 1 92 ? -8.154 4.146 12.261 1.00 96.62 92 VAL A N 1
ATOM 712 C CA .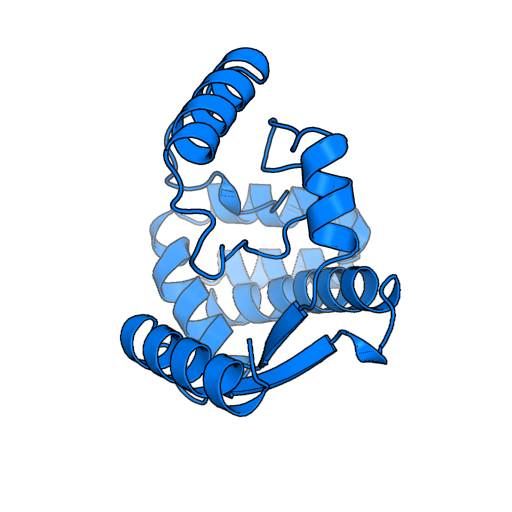 VA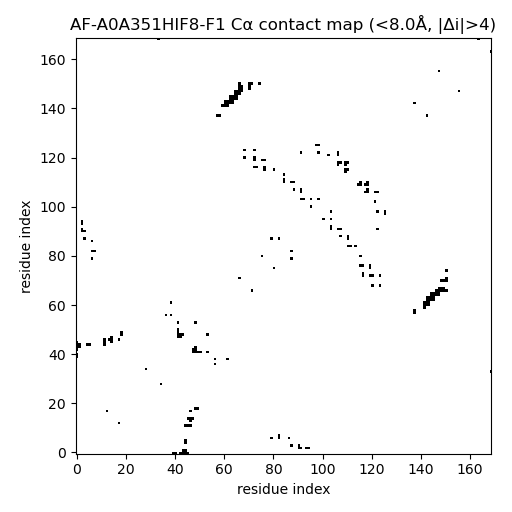L A 1 92 ? -9.417 4.670 11.704 1.00 96.62 92 VAL A CA 1
ATOM 713 C C . VAL A 1 92 ? -9.516 6.187 11.907 1.00 96.62 92 VAL A C 1
ATOM 715 O O . VAL A 1 92 ? -9.825 6.913 10.962 1.00 96.62 92 VAL A O 1
ATOM 718 N N . ALA A 1 93 ? -9.186 6.690 13.100 1.00 95.88 93 ALA A N 1
ATOM 719 C CA . ALA A 1 93 ? -9.225 8.122 13.405 1.00 95.88 93 ALA A CA 1
ATOM 720 C C . ALA A 1 93 ? -8.297 8.944 12.490 1.00 95.88 93 ALA A C 1
ATOM 722 O O . ALA A 1 93 ? -8.678 10.007 12.002 1.00 95.88 93 ALA A O 1
ATOM 723 N N . ARG A 1 94 ? -7.101 8.429 12.163 1.00 94.50 94 ARG A N 1
ATOM 724 C CA . ARG A 1 94 ? -6.155 9.110 11.255 1.00 94.50 94 ARG A CA 1
ATOM 725 C C . ARG A 1 94 ? -6.707 9.357 9.848 1.00 94.50 94 ARG A C 1
ATOM 727 O O . ARG A 1 94 ? -6.246 10.276 9.175 1.00 94.50 94 ARG A O 1
ATOM 734 N N . ILE A 1 95 ? -7.679 8.563 9.401 1.00 94.62 95 ILE A N 1
ATOM 735 C CA . ILE A 1 95 ? -8.300 8.690 8.072 1.00 94.62 95 ILE A CA 1
ATOM 736 C C . ILE A 1 95 ? -9.722 9.264 8.125 1.00 94.62 95 ILE A C 1
ATOM 738 O O . ILE A 1 95 ? -10.385 9.344 7.090 1.00 94.62 95 ILE A O 1
ATOM 742 N N . GLU A 1 96 ? -10.175 9.739 9.290 1.00 95.44 96 GLU A N 1
ATOM 743 C CA . GLU A 1 96 ? -11.523 10.282 9.500 1.00 95.44 96 GLU A CA 1
ATOM 744 C C . GLU A 1 96 ? -11.881 11.376 8.489 1.00 95.44 96 GLU A C 1
ATOM 746 O O . GLU A 1 96 ? -12.962 11.351 7.903 1.00 95.44 96 GLU A O 1
ATOM 751 N N . SER A 1 97 ? -10.958 12.307 8.227 1.00 93.31 97 SER A N 1
ATOM 752 C CA . SER A 1 97 ? -11.188 13.420 7.293 1.00 93.31 97 SER A CA 1
ATOM 753 C C . SER A 1 97 ? -11.522 12.967 5.866 1.00 93.31 97 SER A C 1
ATOM 755 O O . SER A 1 97 ? -12.148 13.709 5.110 1.00 93.31 97 SER A O 1
ATOM 757 N N . LYS A 1 98 ? -11.105 11.754 5.483 1.00 91.69 98 LYS A N 1
ATOM 758 C CA . LYS A 1 98 ? -11.331 11.168 4.156 1.00 91.69 98 LYS A CA 1
ATOM 759 C C . LYS A 1 98 ? -12.477 10.160 4.145 1.00 91.69 98 LYS A C 1
ATOM 761 O O . LYS A 1 98 ? -13.170 10.065 3.135 1.00 91.69 98 LYS A O 1
ATOM 766 N N . LEU A 1 99 ? -12.680 9.430 5.244 1.00 93.12 99 LEU A N 1
ATOM 767 C CA . LEU A 1 99 ? -13.835 8.547 5.439 1.00 93.12 99 LEU A CA 1
ATOM 768 C C . LEU A 1 99 ? -15.142 9.336 5.594 1.00 93.12 99 LEU A C 1
ATOM 770 O O . LEU A 1 99 ? -16.184 8.916 5.092 1.00 93.12 99 LEU A O 1
ATOM 774 N N . GLY A 1 100 ? -15.077 10.488 6.262 1.00 95.19 100 GLY A N 1
ATOM 775 C CA . GLY A 1 100 ? -16.230 11.263 6.701 1.00 95.19 100 GLY A CA 1
ATOM 776 C C . GLY A 1 100 ? -16.812 10.740 8.019 1.00 95.19 100 GLY A C 1
ATOM 777 O O . GLY A 1 100 ? -16.774 9.545 8.308 1.00 95.19 100 GLY A O 1
ATOM 778 N N . GLY A 1 101 ? -17.398 11.642 8.814 1.00 94.88 101 GLY A N 1
ATOM 779 C CA . GLY A 1 101 ? -17.809 11.351 10.195 1.00 94.88 101 GLY A CA 1
ATOM 780 C C . GLY A 1 101 ? -18.773 10.168 10.351 1.00 94.88 101 GLY A C 1
ATOM 781 O O . GLY A 1 101 ? -18.642 9.399 11.299 1.00 94.88 101 GLY A O 1
ATOM 782 N N . LEU A 1 102 ? -19.698 9.964 9.402 1.00 96.06 102 LEU A N 1
ATOM 783 C CA . LEU A 1 102 ? -20.626 8.827 9.445 1.00 96.06 102 LEU A CA 1
ATOM 784 C C . LEU A 1 102 ? -19.891 7.483 9.323 1.00 96.06 102 LEU A C 1
ATOM 786 O O . LEU A 1 102 ? -20.104 6.598 10.145 1.00 96.06 102 LEU A O 1
ATOM 790 N N . ARG A 1 103 ? -19.000 7.342 8.333 1.00 96.69 103 ARG A N 1
ATOM 791 C CA . ARG A 1 103 ? -18.254 6.094 8.101 1.00 96.69 103 ARG A CA 1
ATOM 792 C C . ARG A 1 103 ? -17.233 5.831 9.194 1.00 96.69 103 ARG A C 1
ATOM 794 O O . ARG A 1 103 ? -17.078 4.688 9.609 1.00 96.69 103 ARG A O 1
ATOM 801 N N . THR A 1 104 ? -16.591 6.880 9.702 1.00 97.25 104 THR A N 1
ATOM 802 C CA . THR A 1 104 ? -15.717 6.780 10.875 1.00 97.25 104 THR A CA 1
ATOM 803 C C . THR A 1 104 ? -16.487 6.236 12.070 1.00 97.25 104 THR A C 1
ATOM 805 O O . THR A 1 104 ? -16.043 5.271 12.681 1.00 97.25 104 THR A O 1
ATOM 808 N N . LYS A 1 105 ? -17.668 6.792 12.371 1.00 97.75 105 LYS A N 1
ATOM 809 C CA . LYS A 1 105 ? -18.507 6.302 13.467 1.00 97.75 105 LYS A CA 1
ATOM 810 C C . LYS A 1 105 ? -18.906 4.839 13.265 1.00 97.75 105 LYS A C 1
ATOM 812 O O . LYS A 1 105 ? -18.717 4.040 14.169 1.00 97.75 105 LYS A O 1
ATOM 817 N N . GLU A 1 106 ? -19.383 4.473 12.076 1.00 98.06 106 GLU A N 1
ATOM 818 C CA . GLU A 1 106 ? -19.747 3.085 11.761 1.00 98.06 106 GLU A CA 1
ATOM 819 C C . GLU A 1 106 ? -18.578 2.106 11.941 1.00 98.06 106 GLU A C 1
ATOM 821 O O . GLU A 1 106 ? -18.787 0.997 12.431 1.00 98.06 106 GLU A O 1
ATOM 826 N N . ALA A 1 107 ? -17.361 2.505 11.557 1.00 97.69 107 ALA A N 1
ATOM 827 C CA . ALA A 1 107 ? -16.157 1.703 11.756 1.00 97.69 107 ALA A CA 1
ATOM 828 C C . ALA A 1 107 ? -15.790 1.585 13.240 1.00 97.69 107 ALA A C 1
ATOM 830 O O . ALA A 1 107 ? -15.463 0.495 13.694 1.00 97.69 107 ALA A O 1
ATOM 831 N N . MET A 1 108 ? -15.877 2.672 14.009 1.00 98.00 108 MET A N 1
ATOM 832 C CA . MET A 1 108 ? -15.618 2.645 15.452 1.00 98.00 108 MET A CA 1
ATOM 833 C C . MET A 1 108 ? -16.633 1.768 16.198 1.00 98.00 108 MET A C 1
ATOM 835 O O . MET A 1 108 ? -16.236 0.956 17.031 1.00 98.00 108 MET A O 1
ATOM 839 N N . ASP A 1 109 ? -17.920 1.876 15.860 1.00 98.06 109 ASP A N 1
ATOM 840 C CA . ASP A 1 109 ? -18.989 1.057 16.441 1.00 98.06 109 ASP A CA 1
ATOM 841 C C . ASP A 1 109 ? -18.779 -0.432 16.101 1.00 98.06 109 ASP A C 1
ATOM 843 O O . ASP A 1 109 ? -18.859 -1.294 16.976 1.00 98.06 109 ASP A O 1
ATOM 847 N N . ALA A 1 110 ? -18.450 -0.749 14.842 1.00 97.69 110 ALA A N 1
ATOM 848 C CA . ALA A 1 110 ? -18.136 -2.115 14.417 1.00 97.69 110 ALA A CA 1
ATOM 849 C C . ALA A 1 110 ? -16.928 -2.686 15.172 1.00 97.69 110 ALA A C 1
ATOM 851 O O . ALA A 1 110 ? -16.959 -3.821 15.644 1.00 97.69 110 ALA A O 1
ATOM 852 N N . LEU A 1 111 ? -15.888 -1.873 15.349 1.00 96.75 111 LEU A N 1
ATOM 853 C CA . LEU A 1 111 ? -14.673 -2.260 16.049 1.00 96.75 111 LEU A CA 1
ATOM 854 C C . LEU A 1 111 ? -14.931 -2.560 17.536 1.00 96.75 111 LEU A C 1
ATOM 856 O O . LEU A 1 111 ? -14.403 -3.538 18.060 1.00 96.75 111 LEU A O 1
ATOM 860 N N . GLN A 1 112 ? -15.782 -1.773 18.205 1.00 96.00 112 GLN A N 1
ATOM 861 C CA . GLN A 1 112 ? -16.210 -2.036 19.588 1.00 96.00 112 GLN A CA 1
ATOM 862 C C . GLN A 1 112 ? -17.008 -3.338 19.725 1.00 96.00 112 GLN A C 1
ATOM 864 O O . GLN A 1 112 ? -16.905 -4.018 20.744 1.00 96.00 112 GLN A O 1
ATOM 869 N N . LEU A 1 113 ? -17.781 -3.697 18.699 1.00 96.81 113 LEU A N 1
ATOM 870 C CA . LEU A 1 113 ? -18.555 -4.939 18.644 1.00 96.81 113 LEU A CA 1
ATOM 871 C C . LEU A 1 113 ? -17.728 -6.159 18.197 1.00 96.81 113 LEU A C 1
ATOM 873 O O . LEU A 1 113 ? -18.261 -7.266 18.161 1.00 96.81 113 LEU A O 1
ATOM 877 N N . GLY A 1 114 ? -16.446 -5.979 17.856 1.00 96.38 114 GLY A N 1
ATOM 878 C CA . GLY A 1 114 ? -15.588 -7.046 17.330 1.00 96.38 114 GLY A CA 1
ATOM 879 C C . GLY A 1 114 ? -15.891 -7.442 15.879 1.00 96.38 114 GLY A C 1
ATOM 880 O O . GLY A 1 114 ? -15.424 -8.480 15.415 1.00 96.38 114 GLY A O 1
ATOM 881 N N . ASP A 1 115 ? -16.651 -6.626 15.147 1.00 97.31 115 ASP A N 1
ATOM 882 C CA . ASP A 1 115 ? -16.964 -6.824 13.730 1.00 97.31 115 ASP A CA 1
ATOM 883 C C . ASP A 1 115 ? -15.827 -6.274 12.849 1.00 97.31 115 ASP A C 1
ATOM 885 O O . ASP A 1 115 ? -15.930 -5.234 12.191 1.00 97.31 115 ASP A O 1
ATOM 889 N N . PHE A 1 116 ? -14.687 -6.968 12.881 1.00 97.06 116 PHE A N 1
ATOM 890 C CA . PHE A 1 116 ? -13.484 -6.577 12.140 1.00 97.06 116 PHE A CA 1
ATOM 891 C C . PHE A 1 116 ? -13.671 -6.642 10.620 1.00 97.06 116 PHE A C 1
ATOM 893 O O . PHE A 1 116 ? -13.028 -5.884 9.895 1.00 97.06 116 PHE A O 1
ATOM 900 N N . GLU A 1 117 ? -14.555 -7.513 10.130 1.00 96.81 117 GLU A N 1
ATOM 901 C CA . GLU A 1 117 ? -14.864 -7.626 8.704 1.00 96.81 117 GLU A CA 1
ATOM 902 C C . GLU A 1 117 ? -15.527 -6.341 8.204 1.00 96.81 117 GLU A C 1
ATOM 904 O O . GLU A 1 117 ? -15.062 -5.740 7.232 1.00 96.81 117 GLU A O 1
ATOM 909 N N . LYS A 1 118 ? -16.525 -5.820 8.928 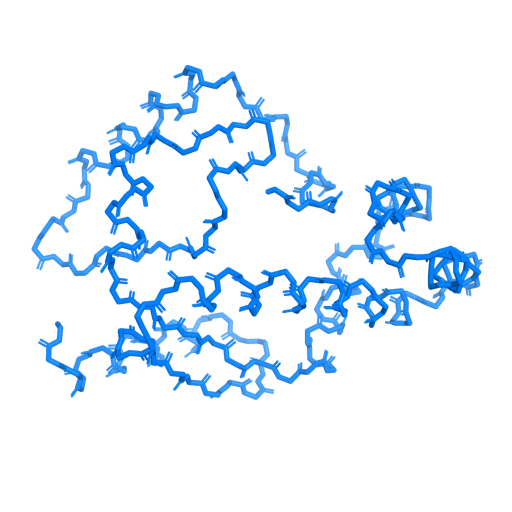1.00 97.38 118 LYS A N 1
ATOM 910 C CA . LYS A 1 118 ? -17.131 -4.525 8.604 1.00 97.38 118 LYS A CA 1
ATOM 911 C C . LYS A 1 118 ? -16.132 -3.371 8.679 1.00 97.38 118 LYS A C 1
ATOM 913 O O . LYS A 1 118 ? -16.159 -2.496 7.810 1.00 97.38 118 LYS A O 1
ATOM 918 N N . VAL A 1 119 ? -15.228 -3.372 9.663 1.00 97.38 119 VAL A N 1
ATOM 919 C CA . VAL A 1 119 ? -14.137 -2.382 9.736 1.00 97.38 119 VAL A CA 1
ATOM 920 C C . VAL A 1 119 ? -13.269 -2.451 8.478 1.00 97.38 119 VAL A C 1
ATOM 922 O O . VAL A 1 119 ? -13.027 -1.416 7.854 1.00 97.38 119 VAL A O 1
ATOM 925 N N . ALA A 1 120 ? -12.849 -3.651 8.068 1.00 97.31 120 ALA A N 1
ATOM 926 C CA . ALA A 1 120 ? -12.057 -3.860 6.859 1.00 97.31 120 ALA A CA 1
ATOM 927 C C . ALA A 1 120 ? -12.803 -3.389 5.603 1.00 97.31 120 ALA A C 1
ATOM 929 O O . ALA A 1 120 ? -12.228 -2.689 4.773 1.00 97.31 120 ALA A O 1
ATOM 930 N N . HIS A 1 121 ? -14.099 -3.678 5.472 1.00 97.38 121 HIS A N 1
ATOM 931 C CA . HIS A 1 121 ? -14.885 -3.179 4.345 1.00 97.38 121 HIS A CA 1
ATOM 932 C C . HIS A 1 121 ? -14.922 -1.655 4.288 1.00 97.38 121 HIS A C 1
ATOM 934 O O . HIS A 1 121 ? -14.722 -1.104 3.205 1.00 97.38 121 HIS A O 1
ATOM 940 N N . ILE A 1 122 ? -15.173 -0.974 5.407 1.00 96.56 122 ILE A N 1
ATOM 941 C CA . ILE A 1 122 ? -15.257 0.491 5.438 1.00 96.56 122 ILE A CA 1
ATOM 942 C C . ILE A 1 122 ? -13.902 1.117 5.088 1.00 96.56 122 ILE A C 1
ATOM 944 O O . ILE A 1 122 ? -13.838 2.041 4.275 1.00 96.56 122 ILE A O 1
ATOM 948 N N . THR A 1 123 ? -12.808 0.608 5.657 1.00 95.31 123 THR A N 1
ATOM 949 C CA . THR A 1 123 ? -11.467 1.146 5.387 1.00 95.31 123 THR A CA 1
ATOM 950 C C . THR A 1 123 ? -11.014 0.852 3.957 1.00 95.31 123 THR A C 1
ATOM 952 O O . THR A 1 123 ? -10.420 1.727 3.324 1.00 95.31 123 THR A O 1
ATOM 955 N N . LEU A 1 124 ? -11.370 -0.307 3.392 1.00 95.19 124 LEU A N 1
ATOM 956 C CA . LEU A 1 124 ? -11.112 -0.631 1.987 1.00 95.19 124 LEU A CA 1
ATOM 957 C C . LEU A 1 124 ? -11.727 0.390 1.024 1.00 95.19 124 LEU A C 1
ATOM 959 O O . LEU A 1 124 ? -11.096 0.715 0.027 1.00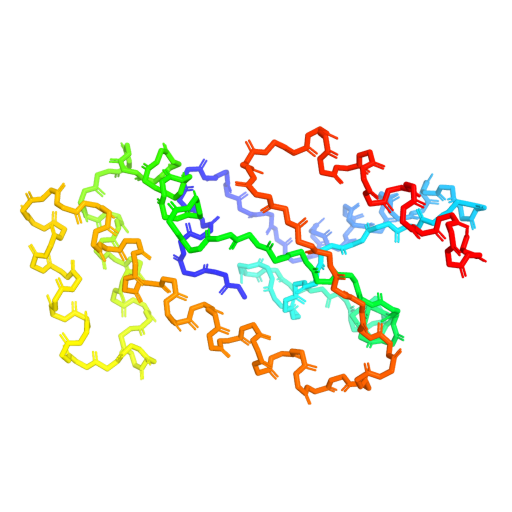 95.19 124 LEU A O 1
ATOM 963 N N . GLU A 1 125 ? -12.897 0.970 1.314 1.00 91.88 125 GLU A N 1
ATOM 964 C CA . GLU A 1 125 ? -13.478 2.005 0.438 1.00 91.88 125 GLU A CA 1
ATOM 965 C C . GLU A 1 125 ? -12.606 3.256 0.347 1.00 91.88 125 GLU A C 1
ATOM 967 O O . GLU A 1 125 ? -12.536 3.897 -0.704 1.00 91.88 125 GLU A O 1
ATOM 972 N N . TYR A 1 126 ? -11.953 3.623 1.449 1.00 91.75 126 TYR A N 1
ATOM 973 C CA . TYR A 1 126 ? -11.010 4.733 1.468 1.00 91.75 126 TYR A CA 1
ATOM 974 C C . TYR A 1 126 ? -9.773 4.411 0.621 1.00 91.75 126 TYR A C 1
ATOM 976 O O . TYR A 1 126 ? -9.391 5.214 -0.237 1.00 91.75 126 TYR A O 1
ATOM 984 N N . TYR A 1 127 ? -9.183 3.231 0.822 1.00 91.62 127 TYR A N 1
ATOM 985 C CA . TYR A 1 127 ? -7.985 2.815 0.096 1.00 91.62 127 TYR A CA 1
ATOM 986 C C . TYR A 1 127 ? -8.248 2.600 -1.397 1.00 91.62 127 TYR A C 1
ATOM 988 O O . TYR A 1 127 ? -7.464 3.077 -2.213 1.00 91.62 127 TYR A O 1
ATOM 996 N N . ASP A 1 128 ? -9.383 2.007 -1.772 1.00 92.44 128 ASP A N 1
ATOM 997 C CA . ASP A 1 128 ? -9.774 1.811 -3.172 1.00 92.44 128 ASP A CA 1
ATOM 998 C C . ASP A 1 128 ? -9.926 3.158 -3.892 1.00 92.44 128 ASP A C 1
ATOM 1000 O O . ASP A 1 128 ? -9.420 3.339 -5.000 1.00 92.44 128 ASP A O 1
ATOM 1004 N N . LYS A 1 129 ? -10.544 4.156 -3.245 1.00 91.56 129 LYS A N 1
ATOM 1005 C CA . LYS A 1 129 ? -10.624 5.522 -3.793 1.00 91.56 129 LYS A CA 1
ATOM 1006 C C . LYS A 1 129 ? -9.242 6.149 -3.951 1.00 91.56 129 LYS A C 1
ATOM 1008 O O . LYS A 1 129 ? -8.966 6.763 -4.981 1.00 91.56 129 LYS A O 1
ATOM 1013 N N . ALA A 1 130 ? -8.377 6.025 -2.945 1.00 89.12 130 ALA A N 1
ATOM 1014 C CA . ALA A 1 130 ? -7.020 6.565 -2.999 1.00 89.12 130 ALA A CA 1
ATOM 1015 C C . ALA A 1 130 ? -6.198 5.922 -4.129 1.00 89.12 130 ALA A C 1
ATOM 1017 O O . ALA A 1 130 ? -5.540 6.636 -4.888 1.00 89.12 130 ALA A O 1
ATOM 1018 N N . TYR A 1 131 ? -6.310 4.603 -4.288 1.00 89.25 131 TYR A N 1
ATOM 1019 C CA . TYR A 1 131 ? -5.649 3.836 -5.336 1.00 89.25 131 TYR A CA 1
ATOM 1020 C C . TYR A 1 131 ? -6.138 4.233 -6.734 1.00 89.25 131 TYR A C 1
ATOM 1022 O O . TYR A 1 131 ? -5.332 4.590 -7.594 1.00 89.25 131 TYR A O 1
ATOM 1030 N N . LEU A 1 132 ? -7.458 4.286 -6.949 1.00 91.19 132 LEU A N 1
ATOM 1031 C CA . LEU A 1 132 ? -8.040 4.726 -8.223 1.00 91.19 132 LEU A CA 1
ATOM 1032 C C . LEU A 1 132 ? -7.631 6.162 -8.578 1.00 91.19 132 LEU A C 1
ATOM 1034 O O . LEU A 1 132 ? -7.311 6.442 -9.733 1.00 91.19 132 LEU A O 1
ATOM 1038 N N . ASN A 1 133 ? -7.564 7.059 -7.591 1.00 90.56 133 ASN A N 1
ATOM 1039 C CA . ASN A 1 133 ? -7.059 8.418 -7.792 1.0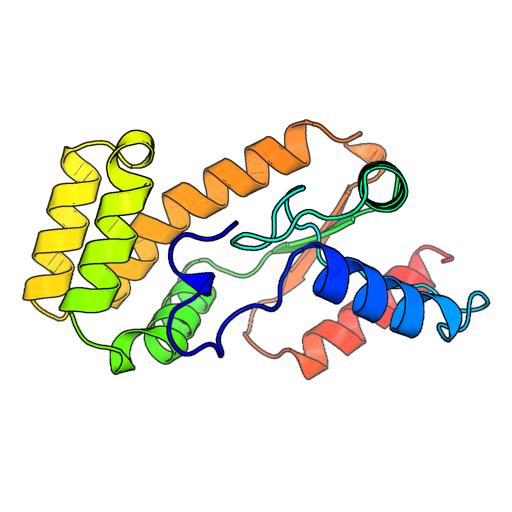0 90.56 133 ASN A CA 1
ATOM 1040 C C . ASN A 1 133 ? -5.571 8.434 -8.187 1.00 90.56 133 ASN A C 1
ATOM 1042 O O . ASN A 1 133 ? -5.160 9.266 -8.995 1.00 90.56 133 ASN A O 1
ATOM 1046 N N . GLY A 1 134 ? -4.751 7.544 -7.619 1.00 87.81 134 GLY A N 1
ATOM 1047 C CA . GLY A 1 134 ? -3.335 7.394 -7.966 1.00 87.81 134 GLY A CA 1
ATOM 1048 C C . GLY A 1 134 ? -3.124 6.863 -9.385 1.00 87.81 134 GLY A C 1
ATOM 1049 O O . GLY A 1 134 ? -2.291 7.400 -10.126 1.00 87.81 134 GLY A O 1
ATOM 1050 N N . LEU A 1 135 ? -3.915 5.864 -9.784 1.00 89.50 135 LEU A N 1
ATOM 1051 C CA . LEU A 1 135 ? -3.921 5.311 -11.139 1.00 89.50 135 LEU A CA 1
ATOM 1052 C C . LEU A 1 135 ? -4.433 6.311 -12.177 1.00 89.50 135 LEU A C 1
ATOM 1054 O O . LEU A 1 135 ? -3.843 6.423 -13.245 1.00 89.50 135 LEU A O 1
ATOM 1058 N N . GLY A 1 136 ? -5.464 7.096 -11.852 1.00 90.06 136 GLY A N 1
ATOM 1059 C CA . GLY A 1 136 ? -6.026 8.111 -12.752 1.00 90.06 136 GLY A CA 1
ATOM 1060 C C . GLY A 1 136 ? -5.051 9.232 -13.140 1.00 90.06 136 GLY A C 1
ATOM 1061 O O . GLY A 1 136 ? -5.313 9.976 -14.078 1.00 90.06 136 GLY A O 1
ATOM 1062 N N . LYS A 1 137 ? -3.913 9.348 -12.443 1.00 89.12 137 LYS A N 1
ATOM 1063 C CA . LYS A 1 137 ? -2.818 10.274 -12.781 1.00 89.12 137 LYS A CA 1
ATOM 1064 C C . LYS A 1 137 ? -1.797 9.686 -13.761 1.00 89.12 137 LYS A C 1
ATOM 1066 O O . LYS A 1 137 ? -0.838 10.374 -14.101 1.00 89.12 137 LYS A O 1
ATOM 1071 N N . ARG A 1 138 ? -1.922 8.412 -14.140 1.00 91.00 138 ARG A N 1
ATOM 1072 C CA . ARG A 1 138 ? -1.057 7.766 -15.136 1.00 91.00 138 ARG A CA 1
ATOM 1073 C C . ARG A 1 138 ? -1.701 7.786 -16.513 1.00 91.00 138 ARG A C 1
ATOM 1075 O O . ARG A 1 138 ? -2.905 7.982 -16.649 1.00 91.00 138 ARG A O 1
ATOM 1082 N N . ASP A 1 139 ? -0.886 7.515 -17.524 1.00 90.94 139 ASP A N 1
ATOM 1083 C CA . ASP A 1 139 ? -1.381 7.178 -18.852 1.00 90.94 139 ASP A CA 1
ATOM 1084 C C . ASP A 1 139 ? -2.156 5.844 -18.799 1.00 90.94 139 ASP A C 1
ATOM 1086 O O . ASP A 1 139 ? -1.565 4.812 -18.477 1.00 90.94 139 ASP A O 1
ATOM 1090 N N . PRO A 1 140 ? -3.455 5.809 -19.143 1.00 90.75 140 PRO A N 1
ATOM 1091 C CA . PRO A 1 140 ? -4.233 4.571 -19.134 1.00 90.75 140 PRO A CA 1
ATOM 1092 C C . PRO A 1 140 ? -3.649 3.461 -20.019 1.00 90.75 140 PRO A C 1
ATOM 1094 O O . PRO A 1 140 ? -3.902 2.284 -19.779 1.00 90.75 140 PRO A O 1
ATOM 1097 N N . ARG A 1 141 ? -2.850 3.809 -21.039 1.00 89.88 141 ARG A N 1
ATOM 1098 C CA . ARG A 1 141 ? -2.232 2.841 -21.959 1.00 89.88 141 ARG A CA 1
ATOM 1099 C C . ARG A 1 141 ? -1.132 2.013 -21.302 1.00 89.88 141 ARG A C 1
ATOM 1101 O O . ARG A 1 141 ? -0.850 0.918 -21.792 1.00 89.88 141 ARG A O 1
ATOM 1108 N N . THR A 1 142 ? -0.530 2.518 -20.224 1.00 91.25 142 THR A N 1
ATOM 1109 C CA . THR A 1 142 ? 0.541 1.840 -19.480 1.00 91.25 142 THR A CA 1
ATOM 1110 C C . THR A 1 142 ? 0.011 0.996 -18.323 1.00 91.25 142 THR A C 1
ATOM 1112 O O . THR A 1 142 ? 0.786 0.289 -17.684 1.00 91.25 142 THR A O 1
ATOM 1115 N N . ILE A 1 143 ? -1.304 1.025 -18.079 1.00 94.38 143 ILE A N 1
ATOM 1116 C CA . ILE A 1 143 ? -1.966 0.210 -17.063 1.00 94.38 143 ILE A CA 1
ATOM 1117 C C . ILE A 1 143 ? -2.478 -1.081 -17.712 1.00 94.38 143 ILE A C 1
ATOM 1119 O O . ILE A 1 143 ? -3.159 -1.073 -18.743 1.00 94.38 143 ILE A O 1
ATOM 1123 N N . ARG A 1 144 ? -2.156 -2.211 -17.089 1.00 94.31 144 ARG A N 1
ATOM 1124 C CA . ARG A 1 144 ? -2.677 -3.540 -17.414 1.00 94.31 144 ARG A CA 1
ATOM 1125 C C . ARG A 1 144 ? -3.340 -4.116 -16.173 1.00 94.31 144 ARG A C 1
ATOM 1127 O O . ARG A 1 144 ? -2.798 -3.958 -15.092 1.00 94.31 144 ARG A O 1
ATOM 1134 N N . SER A 1 145 ? -4.486 -4.770 -16.318 1.00 93.62 145 SER A N 1
ATOM 1135 C CA . SER A 1 145 ? -5.167 -5.430 -15.199 1.00 93.62 145 SER A CA 1
ATOM 1136 C C . SER A 1 145 ? -5.089 -6.941 -15.343 1.00 93.62 145 SER A C 1
ATOM 1138 O O . SER A 1 145 ? -5.265 -7.463 -16.445 1.00 93.62 145 SER A O 1
ATOM 1140 N N . ILE A 1 146 ? -4.895 -7.624 -14.221 1.00 94.81 146 ILE A N 1
ATOM 1141 C CA . ILE A 1 146 ? -5.113 -9.063 -14.084 1.00 94.81 146 ILE A CA 1
ATOM 1142 C C . ILE A 1 146 ? -6.084 -9.310 -12.933 1.00 94.81 146 ILE A C 1
ATOM 1144 O O . ILE A 1 146 ? -6.035 -8.615 -11.920 1.00 94.81 146 ILE A O 1
ATOM 1148 N N . SER A 1 147 ? -6.971 -10.289 -13.083 1.00 94.75 147 SER A N 1
ATOM 1149 C CA . SER A 1 147 ? -7.895 -10.691 -12.021 1.00 94.75 147 SER A CA 1
ATOM 1150 C C . SER A 1 147 ? -7.353 -11.914 -11.298 1.00 94.75 147 SER A C 1
ATOM 1152 O O . SER A 1 147 ? -6.938 -12.877 -11.942 1.00 94.75 147 SER A O 1
ATOM 1154 N N . ILE A 1 148 ? -7.360 -11.862 -9.969 1.00 94.75 148 ILE A N 1
ATOM 1155 C CA . ILE A 1 148 ? -6.886 -12.930 -9.093 1.00 94.75 148 ILE A CA 1
ATOM 1156 C C . ILE A 1 148 ? -7.985 -13.234 -8.075 1.00 94.75 148 ILE A C 1
ATOM 1158 O O . ILE A 1 148 ? -8.361 -12.386 -7.270 1.00 94.75 148 ILE A O 1
ATOM 1162 N N . ASP A 1 149 ? -8.500 -14.460 -8.099 1.00 91.56 149 ASP A N 1
ATOM 1163 C CA . ASP A 1 149 ? -9.692 -14.827 -7.323 1.00 91.56 149 ASP A CA 1
ATOM 1164 C C . ASP A 1 149 ? -9.395 -15.220 -5.869 1.00 91.56 149 ASP A C 1
ATOM 1166 O O . ASP A 1 149 ? -10.316 -15.373 -5.064 1.00 91.56 149 ASP A O 1
ATOM 1170 N N . ARG A 1 150 ? -8.123 -15.448 -5.525 1.00 90.88 150 ARG A N 1
ATOM 1171 C CA . ARG A 1 150 ? -7.697 -15.979 -4.223 1.00 90.88 150 ARG A CA 1
ATOM 1172 C C . ARG A 1 150 ? -6.471 -15.245 -3.708 1.00 90.88 150 ARG A C 1
ATOM 1174 O O . ARG A 1 150 ? -5.628 -14.827 -4.489 1.00 90.88 150 ARG A O 1
ATOM 1181 N N . ASP A 1 151 ? -6.365 -15.147 -2.391 1.00 91.12 151 ASP A N 1
ATOM 1182 C CA . ASP A 1 151 ? -5.156 -14.653 -1.742 1.00 91.12 151 ASP A CA 1
ATOM 1183 C C . ASP A 1 151 ? -4.099 -15.763 -1.720 1.00 91.12 151 ASP A C 1
ATOM 1185 O O . ASP A 1 151 ? -4.092 -16.620 -0.839 1.00 91.12 151 ASP A O 1
ATOM 1189 N N . ASP A 1 152 ? -3.276 -15.793 -2.765 1.00 94.12 152 ASP A N 1
ATOM 1190 C CA . ASP A 1 152 ? -2.172 -16.736 -2.945 1.00 94.12 152 ASP A CA 1
ATOM 1191 C C . ASP A 1 152 ? -0.988 -15.976 -3.568 1.00 94.12 152 ASP A C 1
ATOM 1193 O O . ASP A 1 152 ? -0.930 -15.819 -4.795 1.00 94.12 152 ASP A O 1
ATOM 1197 N N . PRO A 1 153 ? -0.092 -15.405 -2.741 1.00 92.94 153 PRO A N 1
ATOM 1198 C CA . PRO A 1 153 ? 1.000 -14.566 -3.226 1.00 92.94 153 PRO A CA 1
ATOM 1199 C C . PRO A 1 153 ? 1.966 -15.292 -4.167 1.00 92.94 153 PRO A C 1
ATOM 1201 O O . PRO A 1 153 ? 2.390 -14.698 -5.157 1.00 92.94 153 PRO A O 1
ATOM 1204 N N . GLU A 1 154 ? 2.276 -16.564 -3.903 1.00 95.38 154 GLU A N 1
ATOM 1205 C CA . GLU A 1 154 ? 3.190 -17.361 -4.733 1.00 95.38 154 GLU A CA 1
ATOM 1206 C C . GLU A 1 154 ? 2.603 -17.558 -6.131 1.00 95.38 154 GLU A C 1
ATOM 1208 O O . GLU A 1 154 ? 3.214 -17.184 -7.134 1.00 95.38 154 GLU A O 1
ATOM 1213 N N . LYS A 1 155 ? 1.353 -18.019 -6.206 1.00 95.12 155 LYS A N 1
ATOM 1214 C CA . LYS A 1 155 ? 0.671 -18.225 -7.487 1.00 95.12 155 LYS A CA 1
ATOM 1215 C C . LYS A 1 155 ? 0.388 -16.918 -8.228 1.00 95.12 155 LYS A C 1
ATOM 1217 O O . LYS A 1 155 ? 0.376 -16.869 -9.462 1.00 95.12 155 LYS A O 1
ATOM 1222 N N . THR A 1 156 ? 0.158 -15.836 -7.484 1.00 95.31 156 THR A N 1
ATOM 1223 C CA . THR A 1 156 ? 0.016 -14.492 -8.057 1.00 95.31 156 THR A CA 1
ATOM 1224 C C . THR A 1 156 ? 1.325 -14.042 -8.702 1.00 95.31 156 THR A C 1
ATOM 1226 O O . THR A 1 156 ? 1.296 -13.529 -9.819 1.00 95.31 156 THR A O 1
ATOM 1229 N N . ALA A 1 157 ? 2.467 -14.275 -8.049 1.00 95.19 157 ALA A N 1
ATOM 1230 C CA . ALA A 1 157 ? 3.781 -13.953 -8.598 1.00 95.19 157 ALA A CA 1
ATOM 1231 C C . ALA A 1 157 ? 4.075 -14.744 -9.884 1.00 95.19 157 ALA A C 1
ATOM 1233 O O . ALA A 1 157 ? 4.477 -14.148 -10.881 1.00 95.19 157 ALA A O 1
ATOM 1234 N N . GLU A 1 158 ? 3.789 -16.049 -9.910 1.00 95.38 158 GLU A N 1
ATOM 1235 C CA . GLU A 1 158 ? 3.903 -16.874 -11.125 1.00 95.38 158 GLU A CA 1
ATOM 1236 C C . GLU A 1 158 ? 3.050 -16.310 -12.271 1.00 95.38 158 GLU A C 1
ATOM 1238 O O . GLU A 1 158 ? 3.535 -16.098 -13.385 1.00 95.38 158 GLU A O 1
ATOM 1243 N N . THR A 1 159 ? 1.792 -15.973 -11.972 1.00 95.50 159 THR A N 1
ATOM 1244 C CA . THR A 1 159 ? 0.861 -15.387 -12.947 1.00 95.50 159 THR A CA 1
ATOM 1245 C C . THR A 1 159 ? 1.382 -14.054 -13.493 1.00 95.50 159 THR A C 1
ATOM 1247 O O . THR A 1 159 ? 1.271 -13.793 -14.690 1.00 95.50 159 THR A O 1
ATOM 1250 N N . LEU A 1 160 ? 1.964 -13.208 -12.637 1.00 95.06 160 LEU A N 1
ATOM 1251 C CA . LEU A 1 160 ? 2.549 -11.924 -13.026 1.00 95.06 160 LEU A CA 1
ATOM 1252 C C . LEU A 1 160 ? 3.759 -12.097 -13.951 1.00 95.06 160 LEU A C 1
ATOM 1254 O O . LEU A 1 160 ? 3.855 -11.389 -14.956 1.00 95.06 160 LEU A O 1
ATOM 1258 N N . VAL A 1 161 ? 4.646 -13.048 -13.647 1.00 94.56 161 VAL A N 1
ATOM 1259 C CA . VAL A 1 161 ? 5.815 -13.365 -14.480 1.00 94.56 161 VAL A CA 1
ATOM 1260 C C . VAL A 1 161 ? 5.379 -13.862 -15.857 1.00 94.56 161 VAL A C 1
ATOM 1262 O O . VAL A 1 161 ? 5.840 -13.341 -16.873 1.00 94.56 161 VAL A O 1
ATOM 1265 N N . GLU A 1 162 ? 4.436 -14.804 -15.923 1.00 94.56 162 GLU A N 1
ATOM 1266 C CA . GLU A 1 162 ? 3.891 -15.261 -17.207 1.00 94.56 162 GLU A CA 1
ATOM 1267 C C . GLU A 1 162 ? 3.213 -14.125 -17.984 1.00 94.56 162 GLU A C 1
ATOM 1269 O O . GLU A 1 162 ? 3.299 -14.049 -19.214 1.00 94.56 162 GLU A O 1
ATOM 1274 N N . PHE A 1 163 ? 2.516 -13.236 -17.276 1.00 93.94 163 PHE A N 1
ATOM 1275 C CA . PHE A 1 163 ? 1.791 -12.132 -17.885 1.00 93.94 163 PHE A CA 1
ATOM 1276 C C . PHE A 1 163 ? 2.732 -11.143 -18.580 1.00 93.94 163 PHE A C 1
ATOM 1278 O O . PHE A 1 163 ? 2.461 -10.755 -19.718 1.00 93.94 163 PHE A O 1
ATOM 1285 N N . ILE A 1 164 ? 3.854 -10.772 -17.953 1.00 92.62 164 ILE A N 1
ATOM 1286 C CA . ILE A 1 164 ? 4.818 -9.848 -18.571 1.00 92.62 164 ILE A CA 1
ATOM 1287 C C . ILE A 1 164 ? 5.563 -10.471 -19.753 1.00 92.62 164 ILE A C 1
ATOM 1289 O O . ILE A 1 164 ? 5.762 -9.790 -20.758 1.00 92.62 164 ILE A O 1
ATOM 1293 N N . GLN A 1 165 ? 5.864 -11.772 -19.698 1.00 91.12 165 GLN A N 1
ATOM 1294 C CA . GLN A 1 165 ? 6.491 -12.491 -20.811 1.00 91.12 165 GLN A CA 1
ATOM 1295 C C . GLN A 1 165 ? 5.599 -12.468 -22.058 1.00 91.12 165 GLN A C 1
ATOM 1297 O O . GLN A 1 165 ? 6.072 -12.239 -23.171 1.00 91.12 165 GLN A O 1
ATOM 1302 N N . ARG A 1 166 ? 4.278 -12.629 -21.887 1.00 89.75 166 ARG A N 1
ATOM 1303 C CA . ARG A 1 166 ? 3.301 -12.524 -22.990 1.00 89.75 166 ARG A CA 1
ATOM 1304 C C . ARG A 1 166 ? 3.206 -11.113 -23.573 1.00 89.75 166 ARG A C 1
ATOM 1306 O O . ARG A 1 166 ? 2.801 -10.960 -24.723 1.00 89.75 166 ARG A O 1
ATOM 1313 N N . LEU A 1 167 ? 3.555 -10.093 -22.792 1.00 84.38 167 LEU A N 1
ATOM 1314 C CA . LEU A 1 167 ? 3.594 -8.696 -23.225 1.00 84.38 167 LEU A CA 1
ATOM 1315 C C . LEU A 1 167 ? 4.930 -8.304 -23.879 1.00 84.38 167 LEU A C 1
ATOM 1317 O O . LEU A 1 167 ? 5.021 -7.200 -24.415 1.00 84.38 167 LEU A O 1
ATOM 1321 N N . GLY A 1 168 ? 5.924 -9.198 -23.882 1.00 82.25 168 GLY A N 1
ATOM 1322 C CA . GLY A 1 168 ? 7.235 -8.968 -24.491 1.00 82.25 168 GLY A CA 1
ATOM 1323 C C . GLY A 1 168 ? 8.178 -8.109 -23.647 1.00 82.25 168 GLY A C 1
ATOM 1324 O O . GLY A 1 168 ? 9.038 -7.440 -24.222 1.00 82.25 168 GLY A O 1
ATOM 1325 N N . PHE A 1 169 ? 7.984 -8.096 -22.325 1.00 76.19 169 PHE A N 1
ATOM 1326 C CA . PHE A 1 169 ? 8.955 -7.558 -21.368 1.00 76.19 169 PHE A CA 1
ATOM 1327 C C . PHE A 1 169 ? 10.010 -8.598 -20.992 1.00 76.19 169 PHE A C 1
ATOM 1329 O O . PHE A 1 169 ? 9.690 -9.810 -21.039 1.00 76.19 169 PHE A O 1
#

pLDDT: mean 93.63, std 3.5, range [71.62, 98.06]

Sequence (169 aa):
GSAFGAIGQEPQPTNEQFENNLAGEWHFLDKSQPIWLEDESITMGKNGIPDTLFNAMRAAPVIRVDIPREVRAKRLVQEYACFGTELLAGSVARIESKLGGLRTKEAMDALQLGDFEKVAHITLEYYDKAYLNGLGKRDPRTIRSISIDRDDPEKTAETLVEFIQRLGF

Solvent-accessible surface area (backbone atoms only — not comparable to full-atom values): 10041 Å² total; per-residue (Å²): 80,61,69,62,70,62,69,98,51,78,86,77,72,55,54,68,56,45,51,51,51,50,50,54,56,59,67,71,54,65,83,92,50,92,82,87,75,81,94,67,61,63,29,62,67,92,31,66,55,56,65,72,59,45,53,50,58,66,73,45,72,42,78,44,78,48,58,53,67,70,58,53,22,54,51,47,32,72,70,50,61,82,68,44,60,68,61,53,48,56,26,52,58,75,44,25,90,76,56,33,70,67,54,39,48,54,32,52,54,26,42,74,71,67,36,44,53,59,29,33,51,58,52,44,56,49,52,52,52,53,49,52,57,59,55,69,74,43,66,71,86,43,54,43,78,47,81,43,94,65,97,45,70,69,63,48,49,54,52,50,55,57,51,40,51,77,72,72,102

Mean predicted aligned error: 3.68 Å

Foldseek 3Di:
DALLVPQPDDDDDPQVVVVVVVVVVVVPDDPVDDDDDDLDDQDDPPYGDPPVVNVVSQQAFDEAEAEDLQQQLVVCCVVPLVRALPSLLSSLVVCCVQLDPVLSVVLNVCSVVSVSSSVSSSVVVSVVVVVVVSCVPHDPVSYHYDYDHHPDVVVVVVVVVVVVVVVVD